Protein AF-A0A317Z3W3-F1 (afdb_monomer_lite)

Secondary structure (DSSP, 8-state):
--HHHHHHHHHH--HHHHTT-HHHHHHHHHHHHHHHHHHHHHHHHHHHHHHT-HHHHHHHHHHHHT--------

Radius of gyration: 15.46 Å; chains: 1; bounding box: 39×20×37 Å

Sequence (74 aa):
HESAMESYQDATEDEKIVKKDKSIKAQDKEIKKLQKEINSALTMIRKGYKAKDKNEIQKGRQSLSNINVKTTNA

Organism: Staphylococcus pseudintermedius (NCBI:txid283734)

Foldseek 3Di:
DVVVVVVVVVVCVVVVVCVPDPVSVVVVVLVVVLVVLLVVLVVLLVVCVVVVPPVSNVVSVVSVVPSDDPPPDD

pLDDT: mean 79.08, std 17.59, range [39.59, 97.56]

Structure (mmCIF, N/CA/C/O backbone):
data_AF-A0A317Z3W3-F1
#
_entry.id   AF-A0A317Z3W3-F1
#
loop_
_atom_site.group_PDB
_atom_site.id
_atom_site.type_symbol
_atom_site.label_atom_id
_atom_site.label_alt_id
_atom_site.label_comp_id
_atom_site.label_asym_id
_atom_site.label_entity_id
_atom_site.label_seq_id
_atom_site.pdbx_PDB_ins_code
_atom_site.Cartn_x
_atom_site.Cartn_y
_atom_site.Cartn_z
_atom_site.occupancy
_atom_site.B_iso_or_equiv
_atom_site.auth_seq_id
_atom_site.auth_comp_id
_atom_site.auth_asym_id
_atom_site.auth_atom_id
_atom_site.pdbx_PDB_model_num
ATOM 1 N N . HIS A 1 1 ? 10.741 -7.077 8.523 1.00 49.50 1 HIS A N 1
ATOM 2 C CA . HIS A 1 1 ? 9.898 -6.373 7.528 1.00 49.50 1 HIS A CA 1
ATOM 3 C C . HIS A 1 1 ? 10.642 -5.229 6.835 1.00 49.50 1 HIS A C 1
ATOM 5 O O . HIS A 1 1 ? 10.297 -4.949 5.699 1.00 49.50 1 HIS A O 1
ATOM 11 N N . GLU A 1 2 ? 11.655 -4.620 7.465 1.00 53.09 2 GLU A N 1
ATOM 12 C CA . GLU A 1 2 ? 12.592 -3.650 6.849 1.00 53.09 2 GLU A CA 1
ATOM 13 C C . GLU A 1 2 ? 13.525 -4.280 5.795 1.00 53.09 2 GLU A C 1
ATOM 15 O O . GLU A 1 2 ? 13.804 -3.683 4.760 1.00 53.09 2 GLU A O 1
ATOM 20 N N . SER A 1 3 ? 13.873 -5.554 5.993 1.00 59.34 3 SER A N 1
ATOM 21 C CA . SER A 1 3 ? 14.908 -6.261 5.232 1.00 59.34 3 SER A CA 1
ATOM 22 C C . SER A 1 3 ? 14.720 -6.308 3.711 1.00 59.34 3 SER A C 1
ATOM 24 O O . SER A 1 3 ? 15.701 -6.246 2.983 1.00 59.34 3 SER A O 1
ATOM 26 N N . ALA A 1 4 ? 13.490 -6.403 3.197 1.00 59.34 4 ALA A N 1
ATOM 27 C CA . ALA A 1 4 ? 13.266 -6.531 1.752 1.00 59.34 4 ALA A CA 1
ATOM 28 C C . ALA A 1 4 ? 13.435 -5.204 0.988 1.00 59.34 4 ALA A C 1
ATOM 30 O O . ALA A 1 4 ? 13.794 -5.215 -0.187 1.00 59.34 4 ALA A O 1
ATOM 31 N N . MET A 1 5 ? 13.170 -4.066 1.638 1.00 57.81 5 MET A N 1
ATOM 32 C CA . MET A 1 5 ? 13.367 -2.748 1.025 1.00 57.81 5 MET A CA 1
ATOM 33 C C . MET A 1 5 ? 14.835 -2.346 1.055 1.00 57.81 5 MET A C 1
ATOM 35 O O . MET A 1 5 ? 15.352 -1.900 0.035 1.00 57.81 5 MET A O 1
ATOM 39 N N . GLU A 1 6 ? 15.495 -2.571 2.191 1.00 59.09 6 GLU A N 1
ATOM 40 C CA . GLU A 1 6 ? 16.931 -2.337 2.350 1.00 59.09 6 GLU A CA 1
ATOM 41 C C . GLU A 1 6 ? 17.732 -3.187 1.362 1.00 59.09 6 GLU A C 1
ATOM 43 O O . GLU A 1 6 ? 18.549 -2.651 0.627 1.00 59.09 6 GLU A O 1
ATOM 48 N N . SER A 1 7 ? 17.398 -4.475 1.211 1.00 61.09 7 SER A N 1
ATOM 49 C CA . SER A 1 7 ? 18.087 -5.353 0.251 1.00 61.09 7 SER A CA 1
ATOM 50 C C . SER A 1 7 ? 17.936 -4.914 -1.211 1.00 61.09 7 SER A C 1
ATOM 52 O O . SER A 1 7 ? 18.861 -5.097 -1.996 1.00 61.09 7 SER A O 1
ATOM 54 N N . TYR A 1 8 ? 16.788 -4.349 -1.609 1.00 60.50 8 TYR A N 1
ATOM 55 C CA . TYR A 1 8 ? 16.633 -3.815 -2.968 1.00 60.50 8 TYR A CA 1
ATOM 56 C C . TYR A 1 8 ? 17.428 -2.520 -3.143 1.00 60.50 8 TYR A C 1
ATOM 58 O O . TYR A 1 8 ? 18.072 -2.324 -4.169 1.00 60.50 8 TYR A O 1
ATOM 66 N N . GLN A 1 9 ? 17.396 -1.642 -2.140 1.00 60.84 9 GLN A N 1
ATOM 67 C CA . GLN A 1 9 ? 18.136 -0.390 -2.177 1.00 60.84 9 GLN A CA 1
ATOM 68 C C . GLN A 1 9 ? 19.645 -0.661 -2.280 1.00 60.84 9 GLN A C 1
ATOM 70 O O . GLN A 1 9 ? 20.252 -0.195 -3.242 1.00 60.84 9 GLN A O 1
ATOM 75 N N . ASP A 1 10 ? 20.187 -1.543 -1.437 1.00 62.00 10 ASP A N 1
ATOM 76 C CA . ASP A 1 10 ? 21.587 -1.994 -1.472 1.00 62.00 10 ASP A CA 1
ATOM 77 C C . ASP A 1 10 ? 21.964 -2.665 -2.806 1.00 62.00 10 ASP A C 1
ATOM 79 O O . ASP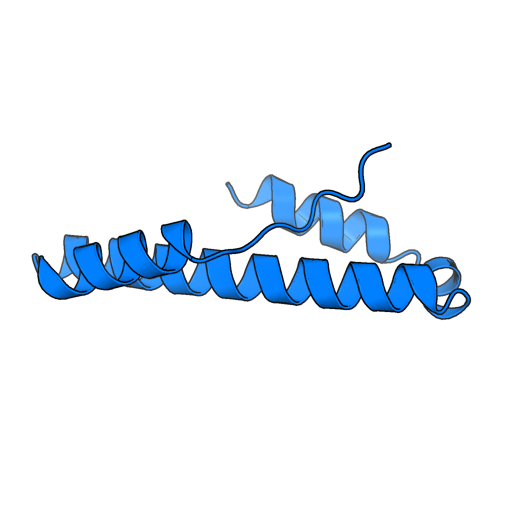 A 1 10 ? 23.019 -2.392 -3.372 1.00 62.00 10 ASP A O 1
ATOM 83 N N . ALA A 1 11 ? 21.090 -3.505 -3.375 1.00 58.97 11 ALA A N 1
ATOM 84 C CA . ALA A 1 11 ? 21.343 -4.150 -4.670 1.00 58.97 11 ALA A CA 1
ATOM 85 C C . ALA A 1 11 ? 21.315 -3.172 -5.863 1.00 58.97 11 ALA A C 1
ATOM 87 O O . ALA A 1 11 ? 21.837 -3.484 -6.934 1.00 58.97 11 ALA A O 1
ATOM 88 N N . THR A 1 12 ? 20.703 -1.994 -5.699 1.00 56.56 12 THR A N 1
ATOM 89 C CA . THR A 1 12 ? 20.639 -0.941 -6.729 1.00 56.56 12 THR A CA 1
ATOM 90 C C . THR A 1 12 ? 21.655 0.187 -6.530 1.00 56.56 12 THR A C 1
ATOM 92 O O . THR A 1 12 ? 21.807 1.018 -7.430 1.00 56.56 12 THR A O 1
ATOM 95 N N . GLU A 1 13 ? 22.382 0.199 -5.405 1.00 54.25 13 GLU A N 1
ATOM 96 C CA . GLU A 1 13 ? 23.466 1.152 -5.114 1.00 54.25 13 GLU A CA 1
ATOM 97 C C . GLU A 1 13 ? 24.707 0.960 -5.992 1.00 54.25 13 GLU A C 1
ATOM 99 O O . GLU A 1 13 ? 25.530 1.874 -6.103 1.00 54.25 13 GLU A O 1
ATOM 104 N N . ASP A 1 14 ? 24.788 -0.135 -6.755 1.00 54.44 14 ASP A N 1
ATOM 105 C CA . ASP A 1 14 ? 25.658 -0.220 -7.932 1.00 54.44 14 ASP A CA 1
ATOM 106 C C . ASP A 1 14 ? 25.061 0.623 -9.088 1.00 54.44 14 ASP A C 1
ATOM 108 O O . ASP A 1 14 ? 24.787 0.184 -10.211 1.00 54.44 14 ASP A O 1
ATOM 112 N N . GLU A 1 15 ? 24.805 1.900 -8.780 1.00 52.66 15 GLU A N 1
ATOM 113 C CA . GLU A 1 15 ? 24.021 2.871 -9.541 1.00 52.66 15 GLU A CA 1
ATOM 114 C C . GLU A 1 15 ? 24.521 3.044 -10.985 1.00 52.66 15 GLU A C 1
ATOM 116 O O . GLU A 1 15 ? 23.810 3.568 -11.845 1.00 52.66 15 GLU A O 1
ATOM 121 N N . LYS A 1 16 ? 25.752 2.618 -11.286 1.00 54.66 16 LYS A N 1
ATOM 122 C CA . LYS A 1 16 ? 26.370 2.716 -12.613 1.00 54.66 16 LYS A CA 1
ATOM 123 C C . LYS A 1 16 ? 25.733 1.782 -13.647 1.00 54.66 16 LYS A C 1
ATOM 125 O O . LYS A 1 16 ? 25.779 2.117 -14.834 1.00 54.66 16 LYS A O 1
ATOM 130 N N . ILE A 1 17 ? 25.136 0.663 -13.229 1.00 53.84 17 ILE A N 1
ATOM 131 C CA . ILE A 1 17 ? 24.516 -0.320 -14.136 1.00 53.84 17 ILE A CA 1
ATOM 132 C C . ILE A 1 17 ? 23.063 0.076 -14.433 1.00 53.84 17 ILE A C 1
ATOM 134 O O . ILE A 1 17 ? 22.696 0.240 -15.600 1.00 53.84 17 ILE A O 1
ATOM 138 N N . VAL A 1 18 ? 22.271 0.377 -13.396 1.00 54.88 18 VAL A N 1
ATOM 139 C CA . VAL A 1 18 ? 20.882 0.864 -13.536 1.00 54.88 18 VAL A CA 1
ATOM 140 C C . VAL A 1 18 ? 20.830 2.167 -14.345 1.00 54.88 18 VAL A C 1
ATOM 142 O O . VAL A 1 18 ? 19.913 2.385 -15.135 1.00 54.88 18 VAL A O 1
ATOM 145 N N . LYS A 1 19 ? 21.841 3.044 -14.229 1.00 58.12 19 LYS A N 1
ATOM 146 C CA . LYS A 1 19 ? 21.860 4.333 -14.941 1.00 58.12 19 LYS A CA 1
ATOM 147 C C . LYS A 1 19 ? 22.112 4.237 -16.456 1.00 58.12 19 LYS A C 1
ATOM 149 O O . LYS A 1 19 ? 21.903 5.251 -17.129 1.00 58.12 19 LYS A O 1
ATOM 154 N N . LYS A 1 20 ? 22.502 3.091 -17.028 1.00 63.56 20 LYS A N 1
ATOM 155 C CA . LYS A 1 20 ? 22.812 2.987 -18.472 1.00 63.56 20 LYS A CA 1
ATO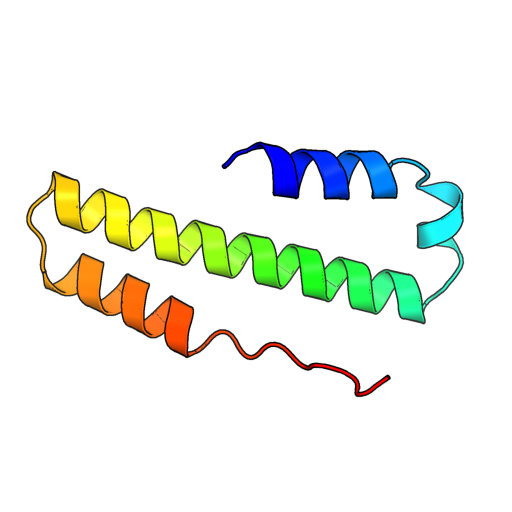M 156 C C . LYS A 1 20 ? 21.679 2.418 -19.328 1.00 63.56 20 LYS A C 1
ATOM 158 O O . LYS A 1 20 ? 21.539 2.843 -20.472 1.00 63.56 20 LYS A O 1
ATOM 163 N N . ASP A 1 21 ? 20.830 1.557 -18.776 1.00 73.38 21 ASP A N 1
ATOM 164 C CA . ASP A 1 21 ? 19.747 0.910 -19.523 1.00 73.38 21 ASP A CA 1
ATOM 165 C C . ASP A 1 21 ? 18.386 1.590 -19.268 1.00 73.38 21 ASP A C 1
ATOM 167 O O . ASP A 1 21 ? 17.942 1.747 -18.129 1.00 73.38 21 ASP A O 1
ATOM 171 N N . LYS A 1 22 ? 17.706 2.027 -20.338 1.00 76.50 22 LYS A N 1
ATOM 172 C CA . LYS A 1 22 ? 16.395 2.697 -20.248 1.00 76.50 22 LYS A CA 1
ATOM 173 C C . LYS A 1 22 ? 15.288 1.767 -19.736 1.00 76.50 22 LYS A C 1
ATOM 175 O O . LYS A 1 22 ? 14.383 2.254 -19.062 1.00 76.50 22 LYS A O 1
ATOM 180 N N . SER A 1 23 ? 15.360 0.473 -20.043 1.00 77.19 23 SER A N 1
ATOM 181 C CA . SER A 1 23 ? 14.406 -0.539 -19.584 1.00 77.19 23 SER A CA 1
ATOM 182 C C . SER A 1 23 ? 14.541 -0.757 -18.078 1.00 77.19 23 SER A C 1
ATOM 184 O O . SER A 1 23 ? 13.561 -0.642 -17.343 1.00 77.19 23 SER A O 1
ATOM 186 N N . ILE A 1 24 ? 15.778 -0.929 -17.598 1.00 77.62 24 ILE A N 1
ATOM 187 C CA . ILE A 1 24 ? 16.062 -1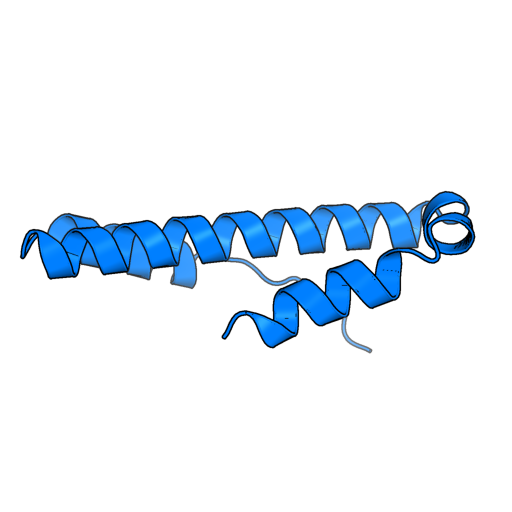.130 -16.169 1.00 77.62 24 ILE A CA 1
ATOM 188 C C . ILE A 1 24 ? 15.659 0.110 -15.355 1.00 77.62 24 ILE A C 1
ATOM 190 O O . ILE A 1 24 ? 15.054 -0.021 -14.296 1.00 77.62 24 ILE A O 1
ATOM 194 N N . LYS A 1 25 ? 15.881 1.331 -15.868 1.00 80.00 25 LYS A N 1
ATOM 195 C CA . LYS A 1 25 ? 15.377 2.563 -15.223 1.00 80.00 25 LYS A CA 1
ATOM 196 C C . LYS A 1 25 ? 13.858 2.612 -15.106 1.00 80.00 25 LYS A C 1
ATOM 198 O O . LYS A 1 25 ? 13.337 3.120 -14.113 1.00 80.00 25 LYS A O 1
ATOM 203 N N . ALA A 1 26 ? 13.147 2.176 -16.145 1.00 82.62 26 ALA A N 1
ATOM 204 C CA . ALA A 1 26 ? 11.690 2.168 -16.134 1.00 82.62 26 ALA A CA 1
ATOM 205 C C . ALA A 1 26 ? 11.168 1.172 -15.088 1.00 82.62 26 ALA A C 1
ATOM 207 O O . ALA A 1 26 ? 10.292 1.531 -14.302 1.00 82.62 26 ALA A O 1
ATOM 208 N N . GLN A 1 27 ? 11.777 -0.015 -15.022 1.00 81.75 27 GLN A N 1
ATOM 209 C CA . GLN A 1 27 ? 11.473 -1.035 -14.019 1.00 81.75 27 GLN A CA 1
ATOM 210 C C . GLN A 1 27 ? 11.795 -0.557 -12.597 1.00 81.75 27 GLN A C 1
ATOM 212 O O . GLN A 1 27 ? 10.942 -0.663 -11.723 1.00 81.75 27 GLN A O 1
ATOM 217 N N . ASP A 1 28 ? 12.958 0.061 -12.364 1.00 81.75 28 ASP A N 1
ATOM 218 C CA . ASP A 1 28 ? 13.315 0.621 -11.052 1.00 81.75 28 ASP A CA 1
ATOM 219 C C . ASP A 1 28 ? 12.315 1.696 -10.598 1.00 81.75 28 ASP A C 1
ATOM 221 O O . ASP A 1 28 ? 11.874 1.721 -9.447 1.00 81.75 28 ASP A O 1
ATOM 225 N N . LYS A 1 29 ? 11.884 2.564 -11.520 1.00 84.81 29 LYS A N 1
ATOM 226 C CA . LYS A 1 29 ? 10.863 3.577 -11.233 1.00 84.81 29 LYS A CA 1
ATOM 227 C C . LYS A 1 29 ? 9.510 2.948 -10.892 1.00 84.81 29 LYS A C 1
ATOM 229 O O . LYS A 1 29 ? 8.832 3.445 -9.990 1.00 84.81 29 LYS A O 1
ATOM 234 N N . GLU A 1 30 ? 9.109 1.889 -11.593 1.00 86.12 30 GLU A N 1
ATOM 235 C CA . GLU A 1 30 ? 7.895 1.135 -11.265 1.00 86.12 30 GLU A CA 1
ATOM 236 C C . GLU A 1 30 ? 8.012 0.449 -9.901 1.00 86.12 30 GLU A C 1
ATOM 238 O O . GLU A 1 30 ? 7.104 0.592 -9.085 1.00 86.12 30 GLU A O 1
ATOM 243 N N . ILE A 1 31 ? 9.141 -0.193 -9.594 1.00 86.19 31 ILE A N 1
ATOM 244 C CA . ILE A 1 31 ? 9.384 -0.845 -8.299 1.00 86.19 31 ILE A CA 1
ATOM 245 C C . ILE A 1 31 ? 9.317 0.174 -7.158 1.00 86.19 31 ILE A C 1
ATOM 247 O O . ILE A 1 31 ? 8.586 -0.034 -6.189 1.00 86.19 31 ILE A O 1
ATOM 251 N N . LYS A 1 32 ? 9.987 1.324 -7.289 1.00 87.06 32 LYS A N 1
ATOM 252 C CA . LYS A 1 32 ? 9.928 2.409 -6.292 1.00 87.06 32 LYS A CA 1
ATOM 253 C C . LYS A 1 32 ? 8.513 2.948 -6.106 1.00 87.06 32 LYS A C 1
ATOM 255 O O . LYS A 1 32 ? 8.100 3.259 -4.985 1.00 87.06 32 LYS A O 1
ATOM 260 N N . LYS A 1 33 ? 7.743 3.053 -7.193 1.00 89.50 33 LYS A N 1
ATOM 261 C CA . LYS A 1 33 ? 6.334 3.451 -7.128 1.00 89.50 33 LYS A CA 1
ATOM 262 C C . LYS A 1 33 ? 5.508 2.417 -6.356 1.00 89.50 33 LYS A C 1
ATOM 264 O O . LYS A 1 33 ? 4.795 2.806 -5.434 1.00 89.50 33 LYS A O 1
ATOM 269 N N . LEU A 1 34 ? 5.662 1.129 -6.666 1.00 90.25 34 LEU A N 1
ATOM 270 C CA . LEU A 1 34 ? 4.980 0.032 -5.973 1.00 90.25 34 LEU A CA 1
ATOM 271 C C . LEU A 1 34 ? 5.322 0.015 -4.478 1.00 90.25 34 LEU A C 1
ATOM 273 O O . LEU A 1 34 ? 4.423 -0.035 -3.641 1.00 90.25 34 LEU A O 1
ATOM 277 N N . GLN A 1 35 ? 6.602 0.147 -4.121 1.00 89.94 35 GLN A N 1
ATOM 278 C CA . GLN A 1 35 ? 7.041 0.232 -2.724 1.00 89.94 35 GLN A CA 1
ATOM 279 C C . GLN A 1 35 ? 6.360 1.393 -1.984 1.00 89.94 35 GLN A C 1
ATOM 281 O O . GLN A 1 35 ? 5.882 1.226 -0.858 1.00 89.94 35 GLN A O 1
ATOM 286 N N . LYS A 1 36 ? 6.260 2.570 -2.616 1.00 92.00 36 LYS A N 1
ATOM 287 C CA . LYS A 1 36 ? 5.585 3.735 -2.028 1.00 92.00 36 LYS A CA 1
ATOM 288 C C . LYS A 1 36 ? 4.083 3.507 -1.838 1.00 92.00 36 LYS A C 1
ATOM 290 O O . LYS A 1 36 ? 3.545 3.879 -0.791 1.00 92.00 36 LYS A O 1
ATOM 295 N N . GLU A 1 37 ? 3.411 2.908 -2.817 1.00 92.06 37 GLU A N 1
ATOM 296 C CA . GLU A 1 37 ? 1.978 2.593 -2.753 1.00 92.06 37 GLU A CA 1
ATOM 297 C C . GLU A 1 37 ? 1.683 1.573 -1.643 1.00 92.06 37 GLU A C 1
ATOM 299 O O . GLU A 1 37 ? 0.810 1.818 -0.804 1.00 92.06 37 GLU A O 1
ATOM 304 N N . ILE A 1 38 ? 2.483 0.503 -1.550 1.00 92.12 38 ILE A N 1
ATOM 305 C CA . ILE A 1 38 ? 2.389 -0.514 -0.491 1.00 92.12 38 ILE A CA 1
ATOM 306 C C . ILE A 1 38 ? 2.573 0.127 0.890 1.00 92.12 38 ILE A C 1
ATOM 308 O O . ILE A 1 38 ? 1.738 -0.057 1.779 1.00 92.12 38 ILE A O 1
ATOM 312 N N . ASN A 1 39 ? 3.628 0.923 1.081 1.00 93.94 39 ASN A N 1
ATOM 313 C CA . ASN A 1 39 ? 3.908 1.555 2.372 1.00 93.94 39 ASN A CA 1
ATOM 314 C C . ASN A 1 39 ? 2.824 2.547 2.794 1.00 93.94 39 ASN A C 1
ATOM 316 O O . ASN A 1 39 ? 2.456 2.608 3.972 1.00 93.94 39 ASN A O 1
ATOM 320 N N . SER A 1 40 ? 2.280 3.302 1.840 1.00 95.00 40 SER A N 1
ATOM 321 C CA . SER A 1 40 ? 1.178 4.230 2.102 1.00 95.00 40 SER A CA 1
ATOM 322 C C . SER A 1 40 ? -0.071 3.475 2.562 1.00 95.00 40 SER A C 1
ATOM 324 O O . SER A 1 40 ? -0.680 3.840 3.570 1.00 95.00 40 SER A O 1
ATOM 326 N N . ALA A 1 41 ? -0.405 2.372 1.891 1.00 95.94 41 ALA A N 1
ATOM 327 C CA . ALA A 1 41 ? -1.547 1.540 2.242 1.00 95.94 41 ALA A CA 1
ATOM 328 C C . ALA A 1 41 ? -1.389 0.867 3.616 1.00 95.94 41 ALA A C 1
ATOM 330 O O . ALA A 1 41 ? -2.294 0.934 4.452 1.00 95.94 41 ALA A O 1
ATOM 331 N N . LEU A 1 42 ? -0.211 0.305 3.906 1.00 95.75 42 LEU A N 1
ATOM 332 C CA . LEU A 1 42 ? 0.105 -0.256 5.223 1.00 95.75 42 LEU A CA 1
ATOM 333 C C . LEU A 1 42 ? 0.062 0.806 6.328 1.00 95.75 42 LEU A C 1
ATOM 335 O O . LEU A 1 42 ? -0.377 0.521 7.443 1.00 95.75 42 LEU A O 1
ATOM 339 N N . THR A 1 43 ? 0.476 2.039 6.031 1.00 95.94 43 THR A N 1
ATOM 340 C CA . THR A 1 43 ? 0.404 3.155 6.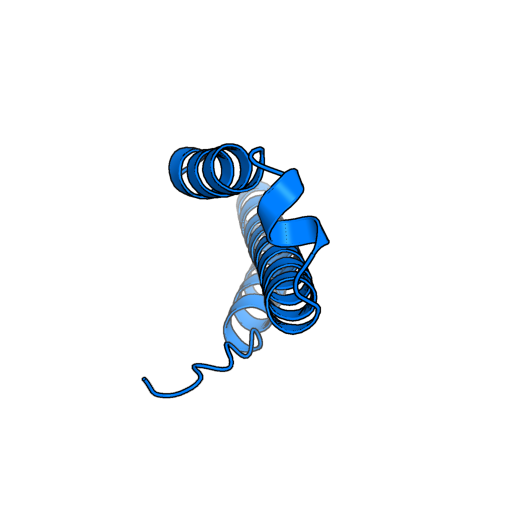981 1.00 95.94 43 THR A CA 1
ATOM 341 C C . THR A 1 43 ? -1.042 3.509 7.316 1.00 95.94 43 THR A C 1
ATOM 343 O O . THR A 1 43 ? -1.351 3.666 8.498 1.00 95.94 43 THR A O 1
ATOM 346 N N . MET A 1 44 ? -1.932 3.574 6.319 1.00 96.00 44 MET A N 1
ATOM 347 C CA . MET A 1 44 ? -3.372 3.782 6.538 1.00 96.00 44 MET A CA 1
ATOM 348 C C . MET A 1 44 ? -3.960 2.678 7.422 1.00 96.00 44 MET A C 1
ATOM 350 O O . MET A 1 44 ? -4.578 2.969 8.442 1.00 96.00 44 MET A O 1
ATOM 354 N N . ILE A 1 45 ? -3.660 1.409 7.125 1.00 95.56 45 ILE A N 1
ATOM 355 C CA . ILE A 1 45 ? -4.121 0.272 7.937 1.00 95.56 45 ILE A CA 1
ATOM 356 C C . ILE A 1 45 ? -3.632 0.393 9.389 1.00 95.56 45 ILE A C 1
ATOM 358 O O . ILE A 1 45 ? -4.425 0.281 10.324 1.00 95.56 45 ILE A O 1
ATOM 362 N N . ARG A 1 46 ? -2.337 0.666 9.602 1.00 96.31 46 ARG A N 1
ATOM 363 C CA . ARG A 1 46 ? -1.754 0.827 10.947 1.00 96.31 46 ARG A CA 1
ATOM 364 C C . ARG A 1 46 ? -2.387 1.990 11.712 1.00 96.31 46 ARG A C 1
ATOM 366 O O . ARG A 1 46 ? -2.675 1.841 12.899 1.00 96.31 46 ARG A O 1
ATOM 373 N N . LYS A 1 47 ? -2.602 3.136 11.057 1.00 96.31 47 LYS A N 1
ATOM 374 C CA . LYS A 1 47 ? -3.286 4.295 11.653 1.00 96.31 47 LYS A CA 1
ATOM 375 C C . LYS A 1 47 ? -4.723 3.950 12.026 1.00 96.31 47 LYS A C 1
ATOM 377 O O . LYS A 1 47 ? -5.122 4.218 13.155 1.00 96.31 47 LYS A O 1
ATOM 382 N N . GLY A 1 48 ? -5.448 3.285 11.131 1.00 97.56 48 GLY A N 1
ATOM 383 C CA . GLY A 1 48 ? -6.812 2.839 11.375 1.00 97.56 48 GLY A CA 1
ATOM 384 C C . GLY A 1 48 ? -6.919 1.900 12.577 1.00 97.56 48 GLY A C 1
ATOM 385 O O . GLY A 1 48 ? -7.765 2.116 13.435 1.00 97.56 48 GLY A O 1
ATOM 386 N N . TYR A 1 49 ? -6.006 0.936 12.744 1.00 97.50 49 TYR A N 1
ATOM 387 C CA . TYR A 1 49 ? -5.985 0.094 13.951 1.00 97.50 49 TYR A CA 1
ATOM 388 C C . TYR A 1 49 ? -5.697 0.884 15.232 1.00 97.50 49 TYR A C 1
ATOM 390 O O . TYR A 1 49 ? -6.376 0.675 16.236 1.00 97.50 49 TYR A O 1
ATOM 398 N N . LYS A 1 50 ? -4.731 1.814 15.203 1.00 97.38 50 LYS A N 1
ATOM 399 C CA . LYS A 1 50 ? -4.416 2.672 16.360 1.00 97.38 50 LYS A CA 1
ATOM 400 C C . LYS A 1 50 ? -5.601 3.553 16.766 1.00 97.38 50 LYS A C 1
ATOM 402 O O . LYS A 1 50 ? -5.876 3.688 17.952 1.00 97.38 50 LYS A O 1
ATOM 407 N N . ALA A 1 51 ? -6.304 4.119 15.788 1.00 97.50 51 ALA A N 1
ATOM 408 C CA . ALA A 1 51 ? -7.461 4.987 15.999 1.00 97.50 51 ALA A CA 1
ATOM 409 C C . ALA A 1 51 ? -8.794 4.226 16.135 1.00 97.50 51 ALA A C 1
ATOM 411 O O . ALA A 1 51 ? -9.823 4.846 16.388 1.00 97.50 51 ALA A O 1
ATOM 412 N N . LYS A 1 52 ? -8.795 2.896 15.957 1.00 96.88 52 LYS A N 1
ATOM 413 C CA . LYS A 1 52 ? -10.002 2.059 15.805 1.00 96.88 52 LYS A CA 1
ATOM 414 C C . LYS A 1 52 ? -10.937 2.533 14.673 1.00 96.88 52 LYS A C 1
ATOM 416 O O . LYS A 1 52 ? -12.141 2.286 14.714 1.00 96.88 52 LYS A O 1
ATOM 421 N N . ASP A 1 53 ? -10.379 3.168 13.644 1.00 97.56 53 ASP A N 1
ATOM 422 C CA . ASP A 1 53 ? -11.095 3.656 12.465 1.00 97.56 53 ASP A CA 1
ATOM 423 C C . ASP A 1 53 ? -11.183 2.560 11.390 1.00 97.56 53 ASP A C 1
ATOM 425 O O . ASP A 1 53 ? -10.220 2.260 10.678 1.00 97.56 53 ASP A O 1
ATOM 429 N N . LYS A 1 54 ? -12.371 1.960 11.264 1.00 96.44 54 LYS A N 1
ATOM 430 C CA . LYS A 1 54 ? -12.654 0.912 10.273 1.00 96.44 54 LYS A CA 1
ATOM 431 C C . LYS A 1 54 ? -12.585 1.422 8.832 1.00 96.44 54 LYS A C 1
ATOM 433 O O . LYS A 1 54 ? -12.204 0.654 7.949 1.00 96.44 54 LYS A O 1
ATOM 438 N N . ASN A 1 55 ? -12.921 2.689 8.592 1.00 96.88 55 ASN A N 1
ATOM 439 C CA . ASN A 1 55 ? -12.911 3.266 7.251 1.00 96.88 55 ASN A CA 1
ATOM 440 C C . ASN A 1 55 ? -11.475 3.421 6.751 1.00 96.88 55 ASN A C 1
ATOM 442 O O . ASN A 1 55 ? -11.185 3.075 5.608 1.00 96.88 55 ASN A O 1
ATOM 446 N N . GLU A 1 56 ? -10.563 3.874 7.612 1.00 94.88 56 GLU A N 1
ATOM 447 C CA . GLU A 1 56 ? -9.142 4.012 7.275 1.00 94.88 56 GLU A CA 1
ATOM 448 C C . GLU A 1 56 ? -8.487 2.645 6.999 1.00 94.88 56 GLU A C 1
ATOM 450 O O . GLU A 1 56 ? -7.738 2.486 6.030 1.00 94.88 56 GLU A O 1
ATOM 455 N N . ILE A 1 57 ? -8.843 1.618 7.784 1.00 95.69 57 ILE A N 1
ATOM 456 C CA . ILE A 1 57 ? -8.419 0.232 7.526 1.00 95.69 57 ILE A CA 1
ATOM 457 C C . ILE A 1 57 ? -8.925 -0.229 6.157 1.00 95.69 57 ILE A C 1
ATOM 459 O O . ILE A 1 57 ? -8.161 -0.790 5.371 1.00 95.69 57 ILE A O 1
ATOM 463 N N . GLN A 1 58 ? -10.204 0.002 5.852 1.00 97.38 58 GLN A N 1
ATOM 464 C CA . GLN A 1 58 ? -10.802 -0.440 4.596 1.00 97.38 58 GLN A CA 1
ATOM 465 C C . GLN A 1 58 ? -10.203 0.278 3.385 1.00 97.38 58 GLN A C 1
ATOM 467 O O . GLN A 1 58 ? -9.878 -0.389 2.403 1.00 97.38 58 GLN A O 1
ATOM 472 N N . LYS A 1 59 ? -9.964 1.591 3.477 1.00 96.06 59 LYS A N 1
ATOM 473 C CA . LYS A 1 59 ? -9.251 2.357 2.445 1.00 96.06 59 LYS A CA 1
ATOM 474 C C . LYS A 1 59 ? -7.871 1.773 2.179 1.00 96.06 59 LYS A C 1
ATOM 476 O O . LYS A 1 59 ? -7.553 1.487 1.031 1.00 96.06 59 LYS A O 1
ATOM 481 N N . GLY A 1 60 ? -7.086 1.513 3.225 1.00 95.69 60 GLY A N 1
ATOM 482 C CA . GLY A 1 60 ? -5.765 0.911 3.062 1.00 95.69 60 GLY A CA 1
ATOM 483 C C . GLY A 1 60 ? -5.813 -0.496 2.447 1.00 95.69 60 GLY A C 1
ATOM 484 O O . GLY A 1 60 ? -5.013 -0.808 1.567 1.00 95.69 60 GLY A O 1
ATOM 485 N N . ARG A 1 61 ? -6.788 -1.337 2.825 1.00 95.06 61 ARG A N 1
ATOM 486 C CA . ARG A 1 61 ? -6.985 -2.665 2.204 1.00 95.06 61 ARG A CA 1
ATOM 487 C C . ARG A 1 61 ? -7.366 -2.558 0.728 1.00 95.06 61 ARG A C 1
ATOM 489 O O . ARG A 1 61 ? -6.841 -3.309 -0.089 1.00 95.06 61 ARG A O 1
ATOM 496 N N . GLN A 1 62 ? -8.242 -1.619 0.381 1.00 96.19 62 GLN A N 1
ATOM 497 C CA . GLN A 1 62 ? -8.634 -1.377 -1.003 1.00 96.19 62 GLN A CA 1
ATOM 498 C C . GLN A 1 62 ? -7.462 -0.835 -1.827 1.00 96.19 62 GLN A C 1
ATOM 500 O O . GLN A 1 62 ? -7.255 -1.285 -2.950 1.00 96.19 62 GLN A O 1
ATOM 505 N N . SER A 1 63 ? -6.644 0.056 -1.256 1.00 94.25 63 SER A N 1
ATOM 506 C CA . SER A 1 63 ? -5.407 0.514 -1.891 1.00 94.25 63 SER A CA 1
ATOM 507 C C . SER A 1 63 ? -4.486 -0.654 -2.228 1.00 94.25 63 SER A C 1
ATOM 509 O O . SER A 1 63 ? -4.040 -0.711 -3.364 1.00 94.25 63 SER A O 1
ATOM 511 N N . LEU A 1 64 ? -4.263 -1.605 -1.308 1.00 92.69 64 LEU A N 1
ATOM 512 C CA . LEU A 1 64 ? -3.462 -2.810 -1.583 1.00 92.69 64 LEU A CA 1
ATOM 513 C C . LEU A 1 64 ? -4.061 -3.669 -2.701 1.00 92.69 64 LEU A C 1
ATOM 515 O O . LEU A 1 64 ? -3.333 -4.102 -3.586 1.00 92.69 64 LEU A O 1
ATOM 519 N N . SER A 1 65 ? -5.377 -3.892 -2.680 1.00 92.50 65 SER A N 1
ATOM 520 C CA .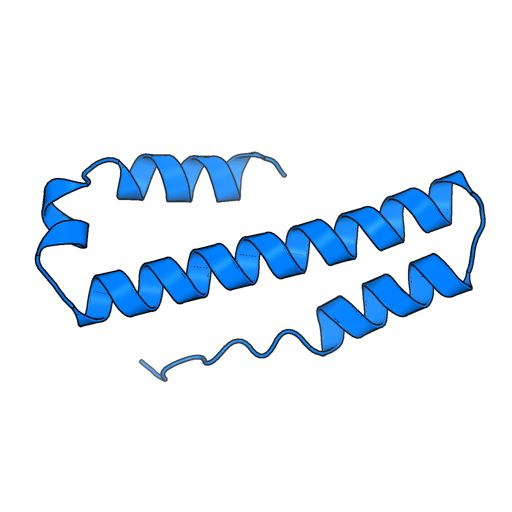 SER A 1 65 ? -6.062 -4.695 -3.703 1.00 92.50 65 SER A CA 1
ATOM 521 C C . SER A 1 65 ? -5.989 -4.081 -5.103 1.00 92.50 65 SER A C 1
ATOM 523 O O . SER A 1 65 ? -6.132 -4.803 -6.085 1.00 92.50 65 SER A O 1
ATOM 525 N N . ASN A 1 66 ? -5.797 -2.765 -5.195 1.00 90.50 66 ASN A N 1
ATOM 526 C CA . ASN A 1 66 ? -5.722 -2.037 -6.459 1.00 90.50 66 ASN A CA 1
ATOM 527 C C . ASN A 1 66 ? -4.287 -1.904 -6.994 1.00 90.50 66 ASN A C 1
ATOM 529 O O . ASN A 1 66 ? -4.102 -1.364 -8.086 1.00 90.50 66 ASN A O 1
ATOM 533 N N . ILE A 1 67 ? -3.272 -2.358 -6.247 1.00 88.69 67 ILE A N 1
ATOM 534 C CA . ILE A 1 67 ? -1.886 -2.342 -6.720 1.00 88.69 67 ILE A CA 1
ATOM 535 C C . ILE A 1 67 ? -1.760 -3.370 -7.837 1.00 88.69 67 ILE A C 1
ATOM 537 O O . ILE A 1 67 ? -1.754 -4.578 -7.608 1.00 88.69 67 ILE A O 1
ATOM 541 N N . ASN A 1 68 ? -1.664 -2.870 -9.065 1.00 79.38 68 ASN A N 1
ATOM 542 C CA . ASN A 1 68 ? -1.571 -3.708 -10.244 1.00 79.38 68 ASN A CA 1
ATOM 543 C C . ASN A 1 68 ? -0.099 -4.013 -10.535 1.00 79.38 68 A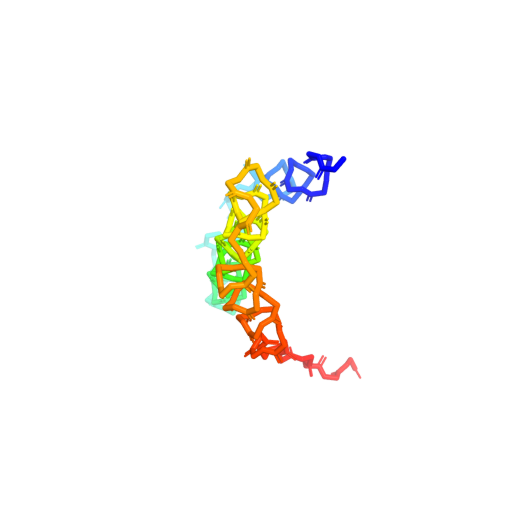SN A C 1
ATOM 545 O O . ASN A 1 68 ? 0.627 -3.177 -11.079 1.00 79.38 68 ASN A O 1
ATOM 549 N N . VAL A 1 69 ? 0.350 -5.205 -10.152 1.00 76.50 69 VAL A N 1
ATOM 550 C CA . VAL A 1 69 ? 1.699 -5.683 -10.463 1.00 76.50 69 VAL A CA 1
ATOM 551 C C . VAL A 1 69 ? 1.669 -6.253 -11.874 1.00 76.50 69 VAL A C 1
ATOM 553 O O . VAL A 1 69 ? 1.122 -7.328 -12.109 1.00 76.50 69 VAL A O 1
ATOM 556 N N . LYS A 1 70 ? 2.240 -5.523 -12.836 1.00 68.75 70 LYS A N 1
ATOM 557 C CA . LYS A 1 70 ? 2.464 -6.063 -14.178 1.00 68.75 70 LYS A CA 1
ATOM 558 C C . LYS A 1 70 ? 3.577 -7.099 -14.088 1.00 68.75 70 LYS A C 1
ATOM 560 O O . LYS A 1 70 ? 4.754 -6.756 -14.110 1.00 68.75 70 LYS A O 1
ATOM 565 N N . THR A 1 71 ? 3.212 -8.368 -13.964 1.00 56.94 71 THR A N 1
ATOM 566 C CA . THR A 1 71 ? 4.152 -9.460 -14.194 1.00 56.94 71 THR A CA 1
ATOM 567 C C . THR A 1 71 ? 4.370 -9.556 -15.696 1.00 56.94 71 THR A C 1
ATOM 569 O O . THR A 1 71 ? 3.499 -10.020 -16.431 1.00 56.94 71 THR A O 1
ATOM 572 N N . THR A 1 72 ? 5.513 -9.077 -16.179 1.00 52.56 72 THR A N 1
ATOM 573 C CA . THR A 1 72 ? 5.990 -9.494 -17.497 1.00 52.56 72 THR A CA 1
ATOM 574 C C . THR A 1 72 ? 6.257 -10.991 -17.374 1.00 52.56 72 THR A C 1
ATOM 576 O O . THR A 1 72 ? 7.128 -11.380 -16.598 1.00 52.56 72 THR A O 1
ATOM 579 N N . ASN A 1 73 ? 5.440 -11.827 -18.023 1.00 44.56 73 ASN A N 1
ATOM 580 C CA . ASN A 1 73 ? 5.678 -13.270 -18.067 1.00 44.56 73 ASN A CA 1
ATOM 581 C C . ASN A 1 73 ? 7.122 -13.505 -18.535 1.00 44.56 73 ASN A C 1
ATOM 583 O O . ASN A 1 73 ? 7.542 -12.900 -19.525 1.00 44.56 73 ASN A O 1
ATOM 587 N N . ALA A 1 74 ? 7.854 -14.307 -17.761 1.00 39.59 74 ALA A N 1
ATOM 588 C CA . ALA A 1 74 ? 9.196 -14.774 -18.086 1.00 39.59 74 ALA A CA 1
ATOM 589 C C . ALA A 1 74 ? 9.190 -15.647 -19.346 1.00 39.59 74 ALA A C 1
ATOM 591 O O . ALA A 1 74 ? 8.174 -16.352 -19.562 1.00 39.59 74 ALA A O 1
#